Protein AF-A0A671YV37-F1 (afdb_monomer)

Organism: Sparus aurata (NCBI:txid8175)

Sequence (152 aa):
MIKLINKRNLVYLFGSFHFLSFRITPRDAGRETCVYPLPEPQDLFQASQMKFDDFQRDLRKLRKDLNACSAETEKVCKMSSEENLQ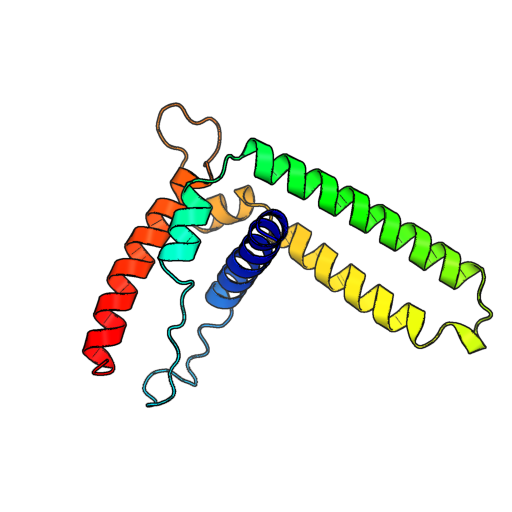PFKNKMDAFLSQVMFLFSVLSFLELSVSFSVKPKAGEKEVSPNTFFSIWHEFSTDFKEQWKKQNKL

pLDDT: mean 73.07, std 17.64, range [23.61, 95.25]

InterPro domains:
  IPR042201 Formin, FH2 domain superfamily [G3DSA:1.20.58.2220] (17-152)

Radius of gyration: 19.34 Å; Cα contacts (8 Å, |Δi|>4): 84; chains: 1; bounding box: 42×41×53 Å

Solvent-accessible surface area (backbone atoms only — not comparable to full-atom values): 8783 Å² total; per-residue (Å²): 114,79,82,58,55,62,62,51,50,48,57,48,49,53,50,46,48,52,41,46,75,76,52,75,58,80,83,52,72,90,49,98,82,55,68,82,83,66,73,56,38,68,61,28,48,57,50,22,71,44,57,57,70,58,54,53,50,49,50,54,48,50,53,52,54,49,54,50,52,50,52,51,50,53,48,53,52,71,75,42,56,81,90,62,34,64,67,59,52,63,54,49,53,53,50,52,52,54,53,51,50,48,60,66,71,60,40,65,65,60,48,34,56,75,70,67,56,70,47,57,96,93,46,94,55,66,43,44,36,68,55,24,46,56,51,18,53,51,36,43,55,50,49,56,52,50,26,67,74,67,76,97

Mean predicted aligned error: 11.2 Å

Secondary structure (DSSP, 8-state):
-HHHHHHHHHHHHHHHHHHHHH---TTSTTSTT----SPPHHHHHHHHT--HHHHHHHHHHHHHHHHHHHHHHHHHHHHS-GGGSTTHHHHHHHHHHHHHHHHHHT-HHHHHHHTTPPPPTT-SS--HHHHHHHHHHHHHHHHHHHHHHHT-

Structure (mmCIF, N/CA/C/O backbone):
data_AF-A0A671YV37-F1
#
_entry.id   AF-A0A671YV37-F1
#
loop_
_atom_site.group_PDB
_atom_site.id
_atom_site.type_symbol
_atom_site.label_atom_id
_atom_site.label_alt_id
_atom_site.label_comp_id
_atom_site.label_asym_id
_atom_site.label_entity_id
_atom_site.label_seq_id
_atom_site.pdbx_PDB_ins_code
_atom_site.Cartn_x
_atom_site.Cartn_y
_atom_site.Cartn_z
_atom_site.occupancy
_atom_site.B_iso_or_equiv
_atom_site.auth_seq_id
_atom_site.auth_comp_id
_atom_site.auth_asym_id
_atom_site.auth_atom_id
_atom_site.pdbx_PDB_model_num
ATOM 1 N N . MET A 1 1 ? -15.896 -9.891 -6.813 1.00 23.92 1 MET A N 1
ATOM 2 C CA . MET A 1 1 ? -14.519 -10.301 -6.450 1.00 23.92 1 MET A CA 1
ATOM 3 C C . MET A 1 1 ? -13.426 -9.457 -7.108 1.00 23.92 1 MET A C 1
ATOM 5 O O . MET A 1 1 ? -12.471 -9.127 -6.425 1.00 23.92 1 MET A O 1
ATOM 9 N N . ILE A 1 2 ? -13.590 -8.985 -8.349 1.00 23.61 2 ILE A N 1
ATOM 10 C CA . ILE A 1 2 ? -12.589 -8.148 -9.053 1.00 23.61 2 ILE A CA 1
ATOM 11 C C . ILE A 1 2 ? -12.339 -6.772 -8.383 1.00 23.61 2 ILE A C 1
ATOM 13 O O . ILE A 1 2 ? -11.234 -6.248 -8.428 1.00 23.61 2 ILE A O 1
ATOM 17 N N . LYS A 1 3 ? -13.312 -6.218 -7.642 1.00 25.27 3 LYS A N 1
ATOM 18 C CA . LYS A 1 3 ? -13.147 -4.950 -6.895 1.00 25.27 3 LYS A CA 1
ATOM 19 C C . LYS A 1 3 ? -12.368 -5.060 -5.570 1.00 25.27 3 LYS A C 1
ATOM 21 O O . LYS A 1 3 ? -12.013 -4.028 -5.010 1.00 25.27 3 LYS A O 1
ATOM 26 N N . LEU A 1 4 ? -12.102 -6.270 -5.061 1.00 26.19 4 LEU A N 1
ATOM 27 C CA . LEU A 1 4 ? -11.331 -6.470 -3.819 1.00 26.19 4 LEU A CA 1
ATOM 28 C C . LEU A 1 4 ? -9.840 -6.745 -4.074 1.00 26.19 4 LEU A C 1
ATOM 30 O O . LEU A 1 4 ? -9.025 -6.554 -3.174 1.00 26.19 4 LEU A O 1
ATOM 34 N N . ILE A 1 5 ? -9.496 -7.150 -5.299 1.00 30.89 5 ILE A N 1
ATOM 35 C CA . ILE A 1 5 ? -8.124 -7.458 -5.727 1.00 30.89 5 ILE A CA 1
ATOM 36 C C . ILE A 1 5 ? -7.282 -6.172 -5.799 1.00 30.89 5 ILE A C 1
ATOM 38 O O . ILE A 1 5 ? -6.127 -6.168 -5.393 1.00 30.89 5 ILE A O 1
ATOM 42 N N . ASN A 1 6 ? -7.893 -5.036 -6.157 1.00 39.06 6 ASN A N 1
ATOM 43 C CA . ASN A 1 6 ? -7.161 -3.781 -6.350 1.00 39.06 6 ASN A CA 1
ATOM 44 C C . ASN A 1 6 ? -6.715 -3.076 -5.053 1.00 39.06 6 ASN A C 1
ATOM 46 O O . ASN A 1 6 ? -5.669 -2.436 -5.014 1.00 39.06 6 ASN A O 1
ATOM 50 N N . LYS A 1 7 ? -7.494 -3.194 -3.969 1.00 38.16 7 LYS A N 1
ATOM 51 C CA . LYS A 1 7 ? -7.212 -2.491 -2.700 1.00 38.16 7 LYS A CA 1
ATOM 52 C C . LYS A 1 7 ? -6.208 -3.213 -1.818 1.00 38.16 7 LYS A C 1
ATOM 54 O O . LYS A 1 7 ? -5.421 -2.562 -1.137 1.00 38.16 7 LYS A O 1
ATOM 59 N N . ARG A 1 8 ? -6.232 -4.551 -1.829 1.00 38.31 8 ARG A N 1
ATOM 60 C CA . ARG A 1 8 ? -5.204 -5.347 -1.155 1.00 38.31 8 ARG A CA 1
ATOM 61 C C . ARG A 1 8 ? -3.885 -5.205 -1.904 1.00 38.31 8 ARG A C 1
ATOM 63 O O . ARG A 1 8 ? -2.917 -4.815 -1.271 1.00 38.31 8 ARG A O 1
ATOM 70 N N . ASN A 1 9 ? -3.858 -5.358 -3.227 1.00 42.34 9 ASN A N 1
ATOM 71 C CA . ASN A 1 9 ? -2.597 -5.302 -3.967 1.00 42.34 9 ASN A CA 1
ATOM 72 C C . ASN A 1 9 ? -1.814 -4.011 -3.756 1.00 42.34 9 ASN A C 1
ATOM 74 O O . ASN A 1 9 ? -0.606 -4.106 -3.648 1.00 42.34 9 ASN A O 1
ATOM 78 N N . LEU A 1 10 ? -2.444 -2.843 -3.591 1.00 45.31 10 LEU A N 1
ATOM 79 C CA . LEU A 1 10 ? -1.687 -1.628 -3.286 1.00 45.31 10 LEU A CA 1
ATOM 80 C C . LEU A 1 10 ? -1.140 -1.583 -1.862 1.00 45.31 10 LEU A C 1
ATOM 82 O O . LEU A 1 10 ? 0.040 -1.332 -1.678 1.00 45.31 10 LEU A O 1
ATOM 86 N N . VAL A 1 11 ? -1.957 -1.844 -0.841 1.00 48.12 11 VAL A N 1
ATOM 87 C CA . VAL A 1 11 ? -1.461 -1.841 0.548 1.00 48.12 11 VAL A CA 1
ATOM 88 C C . VAL A 1 11 ? -0.371 -2.904 0.730 1.00 48.12 11 VAL A C 1
ATOM 90 O O . VAL A 1 11 ? 0.604 -2.661 1.434 1.00 48.12 11 VAL A O 1
ATOM 93 N N . TYR A 1 12 ? -0.491 -4.039 0.033 1.00 49.66 12 TYR A N 1
ATOM 94 C CA . TYR A 1 12 ? 0.549 -5.061 -0.042 1.00 49.66 12 TYR A CA 1
ATOM 95 C C . TYR A 1 12 ? 1.748 -4.618 -0.886 1.00 49.66 12 TYR A C 1
ATOM 97 O O . TYR A 1 12 ? 2.854 -4.801 -0.425 1.00 49.66 12 TYR A O 1
ATOM 105 N N . LEU A 1 13 ? 1.591 -3.999 -2.058 1.00 50.91 13 LEU A N 1
ATOM 106 C CA . LEU A 1 13 ? 2.705 -3.506 -2.885 1.00 50.91 13 LEU A CA 1
ATOM 107 C C . LEU A 1 13 ? 3.497 -2.438 -2.153 1.00 50.91 13 LEU A C 1
ATOM 109 O O . LEU A 1 13 ? 4.711 -2.524 -2.074 1.00 50.91 13 LEU A O 1
ATOM 113 N N . PHE A 1 14 ? 2.817 -1.448 -1.590 1.00 55.34 14 PHE A N 1
ATOM 114 C CA . PHE A 1 14 ? 3.447 -0.364 -0.863 1.00 55.34 14 PHE A CA 1
ATOM 115 C 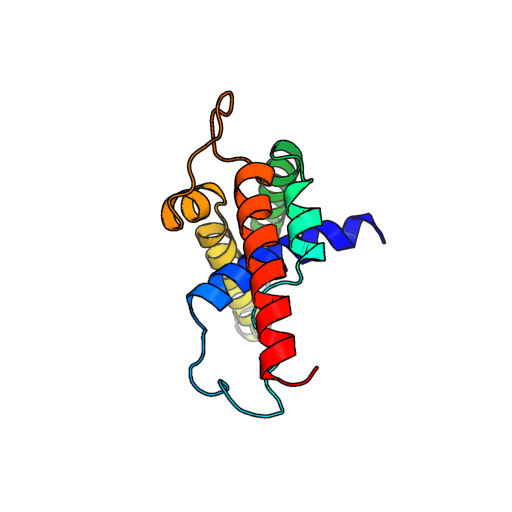C . PHE A 1 14 ? 4.005 -0.821 0.493 1.00 55.34 14 PHE A C 1
ATOM 117 O O . PHE A 1 14 ? 5.105 -0.419 0.871 1.00 55.34 14 PHE A O 1
ATOM 124 N N . GLY A 1 15 ? 3.283 -1.696 1.200 1.00 52.38 15 GLY A N 1
ATOM 125 C CA . GLY A 1 15 ? 3.774 -2.368 2.399 1.00 52.38 15 GLY A CA 1
ATOM 126 C C . GLY A 1 15 ? 5.009 -3.210 2.099 1.00 52.38 15 GLY A C 1
ATOM 127 O O . GLY A 1 15 ? 5.986 -3.096 2.825 1.00 52.38 15 GLY A O 1
ATOM 128 N N . SER A 1 16 ? 5.007 -3.963 0.996 1.00 51.06 16 SER A N 1
ATOM 129 C CA . SER A 1 16 ? 6.137 -4.736 0.472 1.00 51.06 16 SER A CA 1
ATOM 130 C C . SER A 1 16 ? 7.257 -3.852 -0.051 1.00 51.06 16 SER A C 1
ATOM 132 O O . SER A 1 16 ? 8.395 -4.251 0.086 1.00 51.06 16 SER A O 1
ATOM 134 N N . PHE A 1 17 ? 6.998 -2.658 -0.589 1.00 54.16 17 PHE A N 1
ATOM 135 C CA . PHE A 1 17 ? 8.034 -1.706 -1.005 1.00 54.16 17 PHE A CA 1
ATOM 136 C C . PHE A 1 17 ? 8.751 -1.090 0.191 1.00 54.16 17 PHE A C 1
ATOM 138 O O . PHE A 1 17 ? 9.977 -1.014 0.206 1.00 54.16 17 PHE A O 1
ATOM 145 N N . HIS A 1 18 ? 7.999 -0.696 1.219 1.00 51.06 18 HIS A N 1
ATOM 146 C CA . HIS A 1 18 ? 8.569 -0.235 2.480 1.00 51.06 18 HIS A CA 1
ATOM 147 C C . HIS A 1 18 ? 9.286 -1.383 3.212 1.00 51.06 18 HIS A C 1
ATOM 149 O O . HIS A 1 18 ? 10.412 -1.214 3.674 1.00 51.06 18 HIS A O 1
ATOM 155 N N . PHE A 1 19 ? 8.695 -2.585 3.240 1.00 45.28 19 PHE A N 1
ATOM 156 C CA . PHE A 1 19 ? 9.352 -3.791 3.753 1.00 45.28 19 PHE A CA 1
ATOM 157 C C . PHE A 1 19 ? 10.586 -4.173 2.935 1.00 45.28 19 PHE A C 1
ATOM 159 O O . PHE A 1 19 ? 11.565 -4.596 3.524 1.00 45.28 19 PHE A O 1
ATOM 166 N N . LEU A 1 20 ? 10.589 -4.004 1.617 1.00 48.41 20 LEU A N 1
ATOM 167 C CA . LEU A 1 20 ? 11.735 -4.261 0.748 1.00 48.41 20 LEU A CA 1
ATOM 168 C C . LEU A 1 20 ? 12.840 -3.231 0.993 1.00 48.41 20 LEU A C 1
ATOM 170 O O . LEU A 1 20 ? 14.007 -3.597 1.078 1.00 48.41 20 LEU A O 1
ATOM 174 N N . SER A 1 21 ? 12.476 -1.963 1.200 1.00 47.28 21 SER A N 1
ATOM 175 C CA . SER A 1 21 ? 13.413 -0.905 1.585 1.00 47.28 21 SER A CA 1
ATOM 176 C C . SER A 1 21 ? 14.042 -1.135 2.967 1.00 47.28 21 SER A C 1
ATOM 178 O O . SER A 1 21 ? 15.128 -0.619 3.211 1.00 47.28 21 SER A O 1
ATOM 180 N N . PHE A 1 22 ? 13.385 -1.879 3.869 1.00 40.31 22 PHE A N 1
ATOM 181 C CA . PHE A 1 22 ? 13.826 -2.064 5.263 1.00 40.31 22 PHE A CA 1
ATOM 182 C C . PHE A 1 22 ? 14.250 -3.507 5.620 1.00 40.31 22 PHE A C 1
ATOM 184 O O . PHE A 1 22 ? 14.875 -3.735 6.654 1.00 40.31 22 PHE A O 1
ATOM 191 N N . ARG A 1 23 ? 13.924 -4.501 4.786 1.00 39.91 23 ARG A N 1
ATOM 192 C CA . ARG A 1 23 ? 14.194 -5.937 4.979 1.00 39.91 23 ARG A CA 1
ATOM 193 C C . ARG A 1 23 ? 14.684 -6.629 3.703 1.00 39.91 23 ARG A C 1
ATOM 195 O O . ARG A 1 23 ? 14.307 -7.771 3.430 1.00 39.91 23 ARG A O 1
ATOM 202 N N . ILE A 1 24 ? 15.649 -6.045 2.996 1.00 48.16 24 ILE A N 1
ATOM 203 C CA . ILE A 1 24 ? 16.683 -6.920 2.422 1.00 48.16 24 ILE A CA 1
ATOM 204 C C . ILE A 1 24 ? 17.407 -7.525 3.624 1.00 48.16 24 ILE A C 1
ATOM 206 O O . ILE A 1 24 ? 18.391 -6.987 4.117 1.00 48.16 24 ILE A O 1
ATOM 210 N N . THR A 1 25 ? 16.846 -8.594 4.188 1.00 44.25 25 THR A N 1
ATOM 211 C CA . THR A 1 25 ? 17.495 -9.339 5.257 1.00 44.25 25 THR A CA 1
ATOM 212 C C . THR A 1 25 ? 18.667 -10.043 4.580 1.00 44.25 25 THR A C 1
ATOM 214 O O . THR A 1 25 ? 18.422 -10.944 3.777 1.00 44.25 25 THR A O 1
ATOM 217 N N . PRO A 1 26 ? 19.936 -9.712 4.889 1.00 49.75 26 PRO A N 1
ATOM 218 C CA . PRO A 1 26 ? 21.099 -10.363 4.269 1.00 49.75 26 PRO A CA 1
ATOM 219 C C . PRO A 1 26 ? 21.169 -11.870 4.569 1.00 49.75 26 PRO A C 1
ATOM 221 O O . PRO A 1 26 ? 22.044 -12.577 4.087 1.00 49.75 26 PRO A O 1
ATOM 224 N N . ARG A 1 27 ? 20.262 -12.355 5.424 1.00 44.72 27 ARG A N 1
ATOM 225 C CA . ARG A 1 27 ? 20.257 -13.677 6.032 1.00 44.72 27 ARG A CA 1
ATOM 226 C C . ARG A 1 27 ? 19.918 -14.796 5.045 1.00 44.72 27 ARG A C 1
ATOM 228 O O . ARG A 1 27 ? 20.409 -15.902 5.253 1.00 44.72 27 ARG A O 1
ATOM 235 N N . ASP A 1 28 ? 19.145 -14.537 3.990 1.00 49.44 28 ASP A N 1
ATOM 236 C CA . ASP A 1 28 ? 18.682 -15.586 3.060 1.00 49.44 28 ASP A CA 1
ATOM 237 C C . ASP A 1 28 ? 19.255 -15.467 1.638 1.00 49.44 28 ASP A C 1
ATOM 239 O O . ASP A 1 28 ? 18.915 -16.270 0.770 1.00 49.44 28 ASP A O 1
ATOM 243 N N . ALA A 1 29 ? 20.166 -14.518 1.397 1.00 47.91 29 ALA A N 1
ATOM 244 C CA . ALA A 1 29 ? 20.886 -14.423 0.132 1.00 47.91 29 ALA A CA 1
ATOM 245 C C . ALA A 1 29 ? 21.768 -15.674 -0.073 1.00 47.91 29 ALA A C 1
ATOM 247 O O . ALA A 1 29 ? 22.645 -15.957 0.742 1.00 47.91 29 ALA A O 1
ATOM 248 N N . GLY A 1 30 ? 21.525 -16.431 -1.150 1.00 52.06 30 GLY A N 1
ATOM 249 C CA . GLY A 1 30 ? 22.352 -17.581 -1.550 1.00 52.06 30 GLY A CA 1
ATOM 250 C C . GLY A 1 30 ? 21.926 -18.962 -1.028 1.00 52.06 30 GLY A C 1
ATOM 251 O O . GLY A 1 30 ? 22.703 -19.903 -1.158 1.00 52.06 30 GLY A O 1
ATOM 252 N N . ARG A 1 31 ? 20.724 -19.121 -0.450 1.00 55.31 31 ARG A N 1
ATOM 253 C CA . ARG A 1 31 ? 20.164 -20.449 -0.105 1.00 55.31 31 ARG A CA 1
ATOM 254 C C . ARG A 1 31 ? 19.165 -20.929 -1.161 1.00 55.31 31 ARG A C 1
ATOM 256 O O . ARG A 1 31 ? 18.447 -20.119 -1.732 1.00 55.31 31 ARG A O 1
ATOM 263 N N . GLU A 1 32 ? 19.036 -22.244 -1.340 1.00 52.84 32 GLU A N 1
ATOM 264 C CA . GLU A 1 32 ? 18.081 -22.868 -2.283 1.00 52.84 32 GLU A CA 1
ATOM 265 C C . GLU A 1 32 ? 16.602 -22.529 -1.997 1.00 52.84 32 GLU A C 1
ATOM 267 O O . GLU A 1 32 ? 15.747 -22.669 -2.864 1.00 52.84 32 GLU A O 1
ATOM 272 N N . THR A 1 33 ? 16.287 -22.041 -0.794 1.00 53.94 33 THR A N 1
ATOM 273 C CA . THR A 1 33 ? 14.939 -21.614 -0.383 1.00 53.94 33 THR A CA 1
ATOM 274 C C . THR A 1 33 ? 14.655 -20.133 -0.651 1.00 53.94 33 THR A C 1
ATOM 276 O O . THR A 1 33 ? 13.680 -19.597 -0.122 1.00 53.94 33 THR A O 1
ATOM 279 N N . CYS A 1 34 ? 15.527 -19.426 -1.377 1.00 56.59 34 CYS A N 1
ATOM 280 C CA . CYS A 1 34 ? 15.393 -17.985 -1.541 1.00 56.59 34 CYS A CA 1
ATOM 281 C C . CYS A 1 34 ? 14.232 -17.639 -2.489 1.00 56.59 34 CYS A C 1
ATOM 283 O O . CYS A 1 34 ? 14.265 -17.914 -3.690 1.00 56.59 34 CYS A O 1
ATOM 285 N N . VAL A 1 35 ? 13.179 -17.044 -1.927 1.00 67.31 35 VAL A N 1
ATOM 286 C CA . VAL A 1 35 ? 12.007 -16.572 -2.672 1.00 67.31 35 VAL A CA 1
ATOM 287 C C . VAL A 1 35 ? 12.351 -15.252 -3.352 1.00 67.31 35 VAL A C 1
ATOM 289 O O . VAL A 1 35 ? 13.082 -14.435 -2.792 1.00 67.31 35 VAL A O 1
ATOM 292 N N . TYR A 1 36 ? 11.815 -15.042 -4.556 1.00 69.94 36 TYR A N 1
ATOM 293 C CA . TYR A 1 36 ? 11.970 -13.787 -5.283 1.00 69.94 36 TYR A CA 1
ATOM 294 C C . TYR A 1 36 ? 11.604 -12.594 -4.374 1.00 69.94 36 TYR A C 1
ATOM 296 O O . TYR A 1 36 ? 10.479 -12.544 -3.873 1.00 69.94 36 TYR A O 1
ATOM 304 N N . PRO A 1 37 ? 12.543 -11.664 -4.114 1.00 67.56 37 PRO A N 1
ATOM 305 C CA . PRO A 1 37 ? 12.381 -10.689 -3.038 1.00 67.56 37 PRO A CA 1
ATOM 306 C C . PRO A 1 37 ? 11.562 -9.458 -3.440 1.00 67.56 37 PRO A C 1
ATOM 308 O O . PRO A 1 37 ? 11.163 -8.697 -2.562 1.00 67.56 37 PRO A O 1
ATOM 311 N N . LEU A 1 38 ? 11.321 -9.230 -4.735 1.00 72.06 38 LEU A N 1
ATOM 312 C CA . LEU A 1 38 ? 10.586 -8.059 -5.221 1.00 72.06 38 LEU A CA 1
ATOM 313 C C . LEU A 1 38 ? 9.108 -8.390 -5.486 1.00 72.06 38 LEU A C 1
ATOM 315 O O . LEU A 1 38 ? 8.755 -9.557 -5.665 1.00 72.06 38 LEU A O 1
ATOM 319 N N . PRO A 1 39 ? 8.227 -7.376 -5.566 1.00 74.50 39 PRO A N 1
ATOM 320 C CA . PRO A 1 39 ? 6.888 -7.568 -6.102 1.00 74.50 39 PRO A CA 1
ATOM 321 C C . PRO A 1 39 ? 6.927 -8.118 -7.529 1.00 74.50 39 PRO A C 1
ATOM 323 O O . PRO A 1 39 ? 7.799 -7.753 -8.323 1.00 74.50 39 PRO A O 1
ATOM 326 N N . GLU A 1 40 ? 5.950 -8.957 -7.864 1.00 78.31 40 GLU A N 1
ATOM 327 C CA . GLU A 1 40 ? 5.829 -9.530 -9.199 1.00 78.31 40 GLU A CA 1
ATOM 328 C C . GLU A 1 40 ? 5.703 -8.427 -10.264 1.00 78.31 40 GLU A C 1
ATOM 330 O O . GLU A 1 40 ? 4.908 -7.495 -10.089 1.00 78.31 40 GLU A O 1
ATOM 335 N N . PRO A 1 41 ? 6.421 -8.525 -11.402 1.00 83.44 41 PRO A N 1
ATOM 336 C CA . PRO A 1 41 ? 6.325 -7.531 -12.468 1.00 83.44 41 PRO A CA 1
ATOM 337 C C . PRO A 1 41 ? 4.887 -7.263 -12.918 1.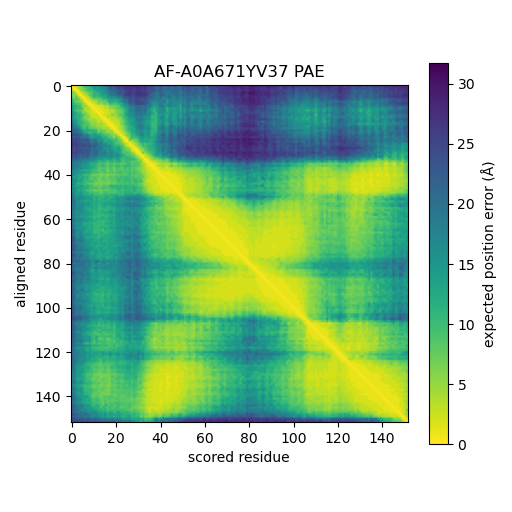00 83.44 41 PRO A C 1
ATOM 339 O O . PRO A 1 41 ? 4.523 -6.124 -13.207 1.00 83.44 41 PRO A O 1
ATOM 342 N N . GLN A 1 42 ? 4.041 -8.295 -12.932 1.00 80.56 42 GLN A N 1
ATOM 343 C CA . GLN A 1 42 ? 2.636 -8.163 -13.308 1.00 80.56 42 GLN A CA 1
ATOM 344 C C . GLN A 1 42 ? 1.850 -7.262 -12.344 1.00 80.56 42 GLN A C 1
ATOM 346 O O . GLN A 1 42 ? 1.029 -6.464 -12.796 1.00 80.56 42 GLN A O 1
ATOM 351 N N . ASP A 1 43 ? 2.118 -7.341 -11.041 1.00 78.00 43 ASP A N 1
ATOM 352 C CA . ASP A 1 43 ? 1.465 -6.491 -10.044 1.00 78.00 43 ASP A CA 1
ATOM 353 C C . ASP A 1 43 ? 1.902 -5.027 -10.207 1.00 78.00 43 ASP A C 1
ATOM 355 O O . ASP A 1 43 ? 1.081 -4.111 -10.124 1.00 78.00 43 ASP A O 1
ATOM 359 N N . LEU A 1 44 ? 3.181 -4.801 -10.525 1.00 78.38 44 LEU A N 1
ATOM 360 C CA . LEU A 1 44 ? 3.728 -3.470 -10.817 1.00 78.38 44 LEU A CA 1
ATOM 361 C C . LEU A 1 44 ? 3.142 -2.879 -12.101 1.00 78.38 44 LEU A C 1
ATOM 363 O O . LEU A 1 44 ? 2.808 -1.696 -12.142 1.00 78.38 44 LEU A O 1
ATOM 367 N N . PHE A 1 45 ? 2.947 -3.707 -13.130 1.00 82.31 45 PHE A N 1
ATOM 368 C CA . PHE A 1 45 ? 2.268 -3.289 -14.353 1.00 82.31 45 PHE A CA 1
ATOM 369 C C . PHE A 1 45 ? 0.830 -2.857 -14.061 1.00 82.31 45 PHE A C 1
ATOM 371 O O . PHE A 1 45 ? 0.399 -1.791 -14.485 1.00 82.31 45 PHE A O 1
ATOM 378 N N . GLN A 1 46 ? 0.082 -3.641 -13.282 1.00 80.94 46 GLN A N 1
ATOM 379 C CA . GLN A 1 46 ? -1.282 -3.271 -12.900 1.00 80.94 46 GLN A CA 1
ATOM 380 C C . GLN A 1 46 ? -1.320 -1.966 -12.095 1.00 80.94 46 GLN A C 1
ATOM 382 O O . GLN A 1 46 ? -2.184 -1.121 -12.338 1.00 80.94 46 GLN A O 1
ATOM 387 N N . ALA A 1 47 ? -0.364 -1.769 -11.184 1.00 76.94 47 ALA A N 1
ATOM 388 C CA . ALA A 1 47 ? -0.225 -0.529 -10.429 1.00 76.94 47 ALA A CA 1
ATOM 389 C C . ALA A 1 47 ? 0.096 0.675 -11.336 1.00 76.94 47 ALA A C 1
ATOM 391 O O . ALA A 1 47 ? -0.423 1.769 -11.107 1.00 76.94 47 ALA A O 1
ATOM 392 N N . SER A 1 48 ? 0.878 0.480 -12.405 1.00 83.19 48 SER A N 1
ATOM 393 C CA . SER A 1 48 ? 1.204 1.539 -13.372 1.00 83.19 48 SER A CA 1
ATOM 394 C C . SER A 1 48 ? 0.015 1.965 -14.239 1.00 83.19 48 SER A C 1
ATOM 396 O O . SER A 1 48 ? -0.001 3.090 -14.739 1.00 83.19 48 SER A O 1
ATOM 398 N N . GLN A 1 49 ? -0.991 1.101 -14.400 1.00 83.56 49 GLN A N 1
ATOM 399 C CA . GLN A 1 49 ? -2.226 1.410 -15.131 1.00 83.56 49 GLN A CA 1
ATOM 400 C C . GLN A 1 49 ? -3.289 2.101 -14.261 1.00 83.56 49 GLN A C 1
ATOM 402 O O . GLN A 1 49 ? -4.377 2.429 -14.742 1.00 83.56 49 GLN A O 1
ATOM 407 N N . MET A 1 50 ? -3.014 2.324 -12.973 1.00 77.12 50 MET A N 1
ATOM 408 C CA . MET A 1 50 ? -3.964 2.989 -12.090 1.00 77.12 50 MET A CA 1
ATOM 409 C C . MET A 1 50 ? -4.085 4.479 -12.372 1.00 77.12 50 MET A C 1
ATOM 411 O O . MET A 1 50 ? -3.100 5.198 -12.536 1.00 77.12 50 MET A O 1
ATOM 415 N N . LYS A 1 51 ? -5.324 4.970 -12.307 1.00 72.56 51 LYS A N 1
ATOM 416 C CA . LYS A 1 51 ? -5.597 6.404 -12.286 1.00 72.56 51 LYS A CA 1
ATOM 417 C C . LYS A 1 51 ? -5.307 6.950 -10.894 1.00 72.56 51 LYS A C 1
ATOM 419 O O . LYS A 1 51 ? -5.877 6.480 -9.908 1.00 72.56 51 LYS A O 1
ATOM 424 N N . PHE A 1 52 ? -4.457 7.971 -10.822 1.00 72.75 52 PHE A N 1
ATOM 425 C CA . PHE A 1 52 ? -4.090 8.610 -9.558 1.00 72.75 52 PHE A CA 1
ATOM 426 C C . PHE A 1 52 ? -5.313 9.126 -8.787 1.00 72.75 52 PHE A C 1
ATOM 428 O O . PHE A 1 52 ? -5.404 8.934 -7.576 1.00 72.75 52 PHE A O 1
ATOM 435 N N . ASP A 1 53 ? -6.303 9.674 -9.493 1.00 75.06 53 ASP A N 1
ATOM 436 C CA . ASP A 1 53 ? -7.546 10.170 -8.891 1.00 75.06 53 ASP A CA 1
ATOM 437 C C . ASP A 1 53 ? -8.337 9.076 -8.167 1.00 75.06 53 ASP A C 1
ATOM 439 O O . ASP A 1 53 ? -8.922 9.317 -7.106 1.00 75.06 53 ASP A O 1
ATOM 443 N N . ASP A 1 54 ? -8.352 7.860 -8.719 1.00 75.00 54 ASP A N 1
ATOM 444 C CA . ASP A 1 54 ? -9.028 6.722 -8.102 1.00 75.00 54 ASP A CA 1
ATOM 445 C C . ASP A 1 54 ? -8.265 6.246 -6.864 1.00 75.00 54 ASP A C 1
ATOM 447 O O . ASP A 1 54 ? -8.886 5.989 -5.831 1.00 75.00 54 ASP A O 1
ATOM 451 N N . PHE A 1 55 ? -6.929 6.253 -6.913 1.00 70.81 55 PHE A N 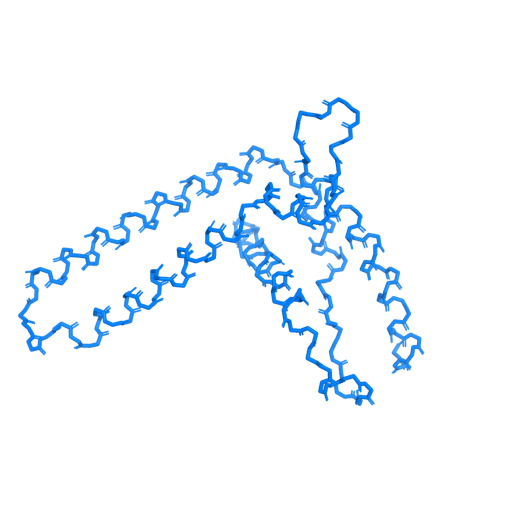1
ATOM 452 C CA . PHE A 1 55 ? -6.095 5.967 -5.747 1.00 70.81 55 PHE A CA 1
ATOM 453 C C . PHE A 1 55 ? -6.302 6.989 -4.620 1.00 70.81 55 PHE A C 1
ATOM 455 O O . PHE A 1 55 ? -6.569 6.616 -3.477 1.00 70.81 55 PHE A O 1
ATOM 462 N N . GLN A 1 56 ? -6.273 8.286 -4.933 1.00 73.19 56 GLN A N 1
ATOM 463 C CA . GLN A 1 56 ? -6.535 9.338 -3.953 1.00 73.19 56 GLN A CA 1
ATOM 464 C C . GLN A 1 56 ? -7.951 9.239 -3.367 1.00 73.19 56 GLN A C 1
ATOM 466 O O . GLN A 1 56 ? -8.154 9.463 -2.171 1.00 73.19 56 GLN A O 1
ATOM 471 N N . ARG A 1 57 ? -8.951 8.895 -4.189 1.00 80.62 57 ARG A N 1
ATOM 472 C CA . ARG A 1 57 ? -10.330 8.671 -3.733 1.00 80.62 57 ARG A CA 1
ATOM 473 C C . ARG A 1 57 ? -10.408 7.502 -2.758 1.00 80.62 57 ARG A C 1
ATOM 475 O O . ARG A 1 57 ? -11.073 7.619 -1.727 1.00 80.62 57 ARG A O 1
ATOM 482 N N . ASP A 1 58 ? -9.720 6.408 -3.060 1.00 75.69 58 ASP A N 1
ATOM 483 C CA . ASP A 1 58 ? -9.670 5.234 -2.200 1.00 75.69 58 ASP A CA 1
ATOM 484 C C . ASP A 1 58 ? -8.922 5.499 -0.890 1.00 75.69 58 ASP A C 1
ATOM 486 O O . ASP A 1 58 ? -9.412 5.080 0.158 1.00 75.69 58 ASP A O 1
ATOM 490 N N . LEU A 1 59 ? -7.826 6.267 -0.911 1.00 73.62 59 LEU A N 1
ATOM 491 C CA . LEU A 1 59 ? -7.141 6.723 0.303 1.00 73.62 59 LEU A CA 1
ATOM 492 C C . LEU A 1 59 ? -8.039 7.610 1.171 1.00 73.62 59 LEU A C 1
ATOM 494 O O . LEU A 1 59 ? -8.121 7.406 2.382 1.00 73.62 59 LEU A O 1
ATOM 498 N N . ARG A 1 60 ? -8.763 8.566 0.569 1.00 80.69 60 ARG A N 1
ATOM 499 C CA . ARG A 1 60 ? -9.734 9.402 1.299 1.00 80.69 60 ARG A CA 1
ATOM 500 C C . ARG A 1 60 ? -10.823 8.553 1.946 1.00 80.69 60 ARG A C 1
ATOM 502 O O . ARG A 1 60 ? -11.181 8.795 3.098 1.00 80.69 60 ARG A O 1
ATOM 509 N N . LYS A 1 61 ? -11.333 7.550 1.223 1.00 83.81 61 LYS A N 1
ATOM 510 C CA . LYS A 1 61 ? -12.327 6.617 1.760 1.00 83.81 61 LYS A CA 1
ATOM 511 C C . LYS A 1 61 ? -11.752 5.799 2.917 1.00 83.81 61 LYS A C 1
ATOM 513 O O . LYS A 1 61 ? -12.367 5.767 3.974 1.00 83.81 61 LYS A O 1
ATOM 518 N N . LEU A 1 62 ? -10.567 5.212 2.748 1.00 80.38 62 LEU A N 1
ATOM 519 C CA . LEU A 1 62 ? -9.913 4.413 3.785 1.00 80.38 62 LEU A CA 1
ATOM 520 C C . LEU A 1 62 ? -9.657 5.234 5.054 1.00 80.38 62 LEU A C 1
ATOM 522 O O . LEU A 1 62 ? -9.927 4.757 6.149 1.00 80.38 62 LEU A O 1
ATOM 526 N N . ARG A 1 63 ? -9.216 6.490 4.917 1.00 82.38 63 ARG A N 1
ATOM 527 C CA . ARG A 1 63 ? -9.042 7.406 6.053 1.00 82.38 63 ARG A CA 1
ATOM 528 C C . ARG A 1 63 ? -10.359 7.686 6.775 1.00 82.38 63 ARG A C 1
ATOM 530 O O . ARG A 1 63 ? -10.391 7.718 8.000 1.00 82.38 63 ARG A O 1
ATOM 537 N N . LYS A 1 64 ? -11.451 7.877 6.029 1.00 87.62 64 LYS A N 1
ATOM 538 C CA . LYS A 1 64 ? -12.785 8.070 6.612 1.00 87.62 64 LYS A CA 1
ATOM 539 C C . LYS A 1 64 ? -13.247 6.821 7.368 1.00 87.62 64 LYS A C 1
ATOM 541 O O . LYS A 1 64 ? -13.718 6.948 8.494 1.00 87.62 64 LYS A O 1
ATOM 546 N N . ASP A 1 65 ? -13.075 5.645 6.770 1.00 85.88 65 ASP A N 1
ATOM 547 C CA . ASP A 1 65 ? -13.437 4.363 7.380 1.00 85.88 65 ASP A CA 1
ATOM 548 C C . ASP A 1 65 ? -12.598 4.103 8.650 1.00 85.88 65 ASP A C 1
ATOM 550 O O . ASP A 1 65 ? -13.131 3.658 9.664 1.00 85.88 65 ASP A O 1
ATOM 554 N N . LEU A 1 66 ? -11.308 4.463 8.641 1.00 86.75 66 LEU A N 1
ATOM 555 C CA . LEU A 1 66 ? -10.414 4.349 9.798 1.00 86.75 66 LEU A CA 1
ATOM 556 C C . LEU A 1 66 ? -10.805 5.297 10.938 1.00 86.75 66 LEU A C 1
ATOM 558 O O . LEU A 1 66 ? -10.840 4.882 12.094 1.00 86.75 66 LEU A O 1
ATOM 562 N N . ASN A 1 67 ? -11.160 6.544 10.620 1.00 89.44 67 ASN A N 1
ATOM 563 C CA . ASN A 1 67 ? -11.660 7.497 11.612 1.00 89.44 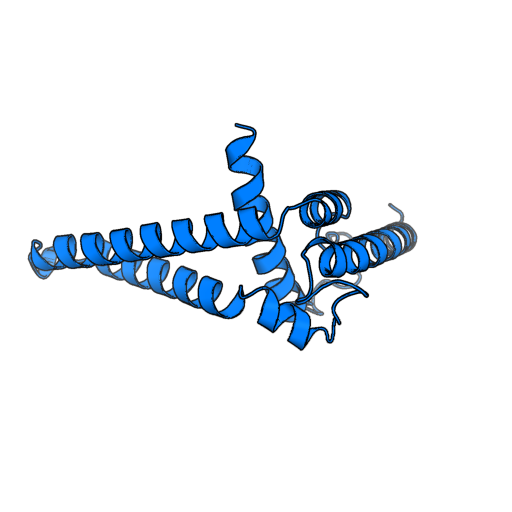67 ASN A CA 1
ATOM 564 C C . ASN A 1 67 ? -12.972 7.012 12.247 1.00 89.44 67 ASN A C 1
ATOM 566 O O . ASN A 1 67 ? -13.143 7.124 13.457 1.00 89.44 67 ASN A O 1
ATOM 570 N N . ALA A 1 68 ? -13.883 6.449 11.445 1.00 92.38 68 ALA A N 1
ATOM 571 C CA . ALA A 1 68 ? -15.123 5.865 11.952 1.00 92.38 68 ALA A CA 1
ATOM 572 C C . ALA A 1 68 ? -14.850 4.648 12.853 1.00 92.38 68 ALA A C 1
ATOM 574 O O . ALA A 1 68 ? -15.438 4.533 13.924 1.00 92.38 68 ALA A O 1
ATOM 575 N N . CYS A 1 69 ? -13.915 3.780 12.457 1.00 90.88 69 CYS A N 1
ATOM 576 C CA . CYS A 1 69 ? -13.478 2.638 13.260 1.00 90.88 69 CYS A CA 1
ATOM 577 C C . CYS A 1 69 ? -12.873 3.076 14.605 1.00 90.88 69 CYS A C 1
ATOM 579 O O . CYS A 1 69 ? -13.193 2.500 15.644 1.00 90.88 69 CYS A O 1
ATOM 581 N N . SER A 1 70 ? -12.049 4.127 14.599 1.00 91.62 70 SER A N 1
ATOM 582 C CA . SER A 1 70 ? -11.481 4.722 15.812 1.00 91.62 70 SER A CA 1
ATOM 583 C C . SER A 1 70 ? -12.570 5.260 16.747 1.00 91.62 70 SER A C 1
ATOM 585 O O . SER A 1 70 ? -12.597 4.915 17.926 1.00 91.62 70 SER A O 1
ATOM 587 N N . ALA A 1 71 ? -13.535 6.015 16.211 1.00 94.62 71 ALA A N 1
ATOM 588 C CA . ALA A 1 71 ? -14.648 6.550 16.995 1.00 94.62 71 ALA A CA 1
ATOM 589 C C . ALA A 1 71 ? -15.534 5.445 17.598 1.00 94.62 71 ALA A C 1
ATOM 591 O O . ALA A 1 71 ? -15.929 5.531 18.761 1.00 94.62 71 ALA A O 1
ATOM 592 N N . GLU A 1 72 ? -15.825 4.383 16.839 1.00 94.44 72 GLU A N 1
ATOM 593 C CA . GLU A 1 72 ? -16.604 3.256 17.363 1.00 94.44 72 GLU A CA 1
ATOM 594 C C . GLU A 1 72 ? -15.809 2.471 18.414 1.00 94.44 72 GLU A C 1
ATOM 596 O O . GLU A 1 72 ? -16.368 2.079 19.434 1.00 94.44 72 GLU A O 1
ATOM 601 N N . THR A 1 73 ? -14.494 2.310 18.226 1.00 92.75 73 THR A N 1
ATOM 602 C CA . THR A 1 73 ? -13.604 1.710 19.235 1.00 92.75 73 THR A CA 1
ATOM 603 C C . THR A 1 73 ? -13.652 2.502 20.537 1.00 92.75 73 THR A C 1
ATOM 605 O O . THR A 1 73 ? -13.842 1.923 21.604 1.00 92.75 73 THR A O 1
ATOM 608 N N . GLU A 1 74 ? -13.537 3.828 20.460 1.00 93.94 74 GLU A N 1
ATOM 609 C CA . GLU A 1 74 ? -13.614 4.704 21.628 1.00 93.94 74 GLU A CA 1
ATOM 610 C C . GLU A 1 74 ? -14.974 4.586 22.330 1.00 93.94 74 GLU A C 1
ATOM 612 O O . GLU A 1 74 ? -15.041 4.513 23.557 1.00 93.94 74 GLU A O 1
ATOM 617 N N . LYS A 1 75 ? -16.064 4.520 21.562 1.00 95.25 75 LYS A N 1
ATOM 618 C CA . LYS A 1 75 ? -17.416 4.353 22.097 1.00 95.25 75 LYS A CA 1
ATOM 619 C C . LYS A 1 75 ? -17.596 3.010 22.803 1.00 95.25 75 LYS A C 1
ATOM 621 O O . LYS A 1 75 ? -18.114 2.996 23.916 1.00 95.25 75 LYS A O 1
ATOM 626 N N . VAL A 1 76 ? -17.146 1.908 22.199 1.00 94.06 76 VAL A N 1
ATOM 627 C CA . VAL A 1 76 ? -17.183 0.577 22.825 1.00 94.06 76 VAL A CA 1
ATOM 628 C C . VAL A 1 76 ? -16.391 0.596 24.130 1.00 94.06 76 VAL A C 1
ATOM 630 O O . VAL A 1 76 ? -16.928 0.201 25.159 1.00 94.06 76 VAL A O 1
ATOM 633 N N . CYS A 1 77 ? -15.179 1.158 24.126 1.00 92.19 77 CYS A N 1
ATOM 634 C CA . CYS A 1 77 ? -14.373 1.300 25.338 1.00 92.19 77 CYS A CA 1
ATOM 635 C C . CYS A 1 77 ? -15.082 2.133 26.422 1.00 92.19 77 CYS A C 1
ATOM 637 O O . CYS A 1 77 ? -15.067 1.750 27.583 1.00 92.19 77 CYS A O 1
ATOM 639 N N . LYS A 1 78 ? -15.749 3.240 26.070 1.00 92.94 78 LYS A N 1
ATOM 640 C CA . LYS A 1 78 ? -16.494 4.074 27.036 1.00 92.94 78 LYS A CA 1
ATOM 641 C C . LYS A 1 78 ? -17.729 3.387 27.622 1.00 92.94 78 LYS A C 1
ATOM 643 O O . LYS A 1 78 ? -18.140 3.726 28.726 1.00 92.94 78 LYS A O 1
ATOM 648 N N . MET A 1 79 ? -18.356 2.488 26.867 1.00 93.12 79 MET A N 1
ATOM 649 C CA . MET A 1 79 ? -19.563 1.769 27.289 1.00 93.12 79 MET A CA 1
ATOM 650 C C . MET A 1 79 ? -19.251 0.490 28.080 1.00 93.12 79 MET A C 1
ATOM 652 O O . MET A 1 79 ? -20.150 -0.074 28.703 1.00 93.12 79 MET A O 1
ATOM 656 N N . SER A 1 80 ? -18.004 0.019 28.049 1.00 90.62 80 SER A N 1
ATOM 657 C CA . SER A 1 80 ? -17.542 -1.148 28.799 1.00 90.62 80 SER A CA 1
ATOM 658 C C . SER A 1 80 ? -17.056 -0.767 30.199 1.00 90.62 80 SER A C 1
ATOM 660 O O . SER A 1 80 ? -16.510 0.312 30.414 1.00 90.62 80 SER A O 1
ATOM 662 N N . SER A 1 81 ? -17.219 -1.677 31.161 1.00 91.31 81 SER A N 1
ATOM 663 C CA . SER A 1 81 ? -16.538 -1.577 32.454 1.00 91.31 81 SER A CA 1
ATOM 664 C C . SER A 1 81 ? -15.050 -1.907 32.310 1.00 91.31 81 SER A C 1
ATOM 666 O O . SER A 1 81 ? -14.671 -2.666 31.418 1.00 91.31 81 SER A O 1
ATOM 668 N N . GLU A 1 82 ? -14.215 -1.384 33.213 1.00 88.56 82 GLU A N 1
ATOM 669 C CA . GLU A 1 82 ? -12.751 -1.551 33.178 1.00 88.56 82 GLU A CA 1
ATOM 670 C C . GLU A 1 82 ? -12.326 -3.029 33.082 1.00 88.56 82 GLU A C 1
ATOM 672 O O . GLU A 1 82 ? -11.471 -3.397 32.278 1.00 88.56 82 GLU A O 1
ATOM 677 N N . GLU A 1 83 ? -13.009 -3.902 33.826 1.00 91.50 83 GLU A N 1
ATOM 678 C CA . GLU A 1 83 ? -12.782 -5.354 33.852 1.00 91.50 83 GLU A CA 1
ATOM 679 C C . GLU A 1 83 ? -13.063 -6.044 32.503 1.00 91.50 83 GLU A C 1
ATOM 681 O O . GLU A 1 83 ? -12.499 -7.099 32.221 1.00 91.50 83 GLU A O 1
ATOM 686 N N . ASN A 1 84 ? -13.898 -5.438 31.649 1.00 91.88 84 ASN A N 1
ATOM 687 C CA . ASN A 1 84 ? -14.329 -5.981 30.357 1.00 91.88 84 ASN A CA 1
ATOM 688 C C . ASN A 1 84 ? -13.695 -5.272 29.147 1.00 91.88 84 ASN A C 1
ATOM 690 O O . ASN A 1 84 ? -13.999 -5.614 28.003 1.00 91.88 84 ASN A O 1
ATOM 694 N N . LEU A 1 85 ? -12.819 -4.285 29.363 1.00 90.44 85 LEU A N 1
ATOM 695 C CA . LEU A 1 85 ? -12.158 -3.557 28.271 1.00 90.44 85 LEU A CA 1
ATOM 696 C C . LEU A 1 85 ? -11.232 -4.449 27.445 1.00 90.44 85 LEU A C 1
ATOM 698 O O . LEU A 1 85 ? -11.058 -4.257 26.236 1.00 90.44 85 LEU A O 1
ATOM 702 N N . GLN A 1 86 ? -10.586 -5.400 28.113 1.00 92.06 86 GLN A N 1
ATOM 703 C CA . GLN A 1 86 ? -9.579 -6.250 27.506 1.00 92.06 86 GLN A CA 1
ATOM 704 C C . GLN A 1 86 ? -10.162 -7.605 27.111 1.00 92.06 86 GLN A C 1
ATOM 706 O O . GLN A 1 86 ? -11.009 -8.145 27.814 1.00 92.06 86 GLN A O 1
ATOM 711 N N . PRO A 1 87 ? -9.713 -8.179 25.979 1.00 92.50 87 PRO A N 1
ATOM 712 C CA . PRO A 1 87 ? -8.576 -7.762 25.145 1.00 92.50 87 PRO A CA 1
ATOM 713 C C . PRO A 1 87 ? -8.933 -6.789 24.005 1.00 92.50 87 PRO A C 1
ATOM 715 O O . PRO A 1 87 ? -8.072 -6.493 23.174 1.00 92.50 87 PRO A O 1
ATOM 718 N N . PHE A 1 88 ? -10.195 -6.358 23.904 1.00 92.94 88 PHE A N 1
ATOM 719 C CA . PHE A 1 88 ? -10.700 -5.576 22.771 1.00 92.94 88 PHE A CA 1
ATOM 720 C C . PHE A 1 88 ? -9.903 -4.286 22.566 1.00 92.94 88 PHE A C 1
ATOM 722 O O . PHE A 1 88 ? -9.366 -4.076 21.476 1.00 92.94 88 PHE A O 1
ATOM 729 N N . LYS A 1 89 ? -9.761 -3.478 23.624 1.00 91.62 89 LYS A N 1
ATOM 730 C CA . LYS A 1 89 ? -9.055 -2.195 23.565 1.00 91.62 89 LYS A CA 1
ATOM 731 C C . LYS A 1 89 ? -7.617 -2.366 23.076 1.00 91.62 89 LYS A C 1
ATOM 733 O O . LYS A 1 89 ? -7.234 -1.724 22.106 1.00 91.62 89 LYS A O 1
ATOM 738 N N . ASN A 1 90 ? -6.844 -3.287 23.657 1.00 94.00 90 ASN A N 1
ATOM 739 C CA . ASN A 1 90 ? -5.452 -3.493 23.240 1.00 94.00 90 ASN A CA 1
ATOM 740 C C . ASN A 1 90 ? -5.334 -3.960 21.784 1.00 94.00 90 ASN A C 1
ATOM 742 O O . ASN A 1 90 ? -4.448 -3.507 21.060 1.00 94.00 90 ASN A O 1
ATOM 746 N N . LYS A 1 91 ? -6.221 -4.857 21.337 1.00 92.88 91 LYS A N 1
ATOM 747 C CA . LYS A 1 91 ? -6.213 -5.332 19.946 1.00 92.88 91 LYS A CA 1
ATOM 748 C C . LYS A 1 91 ? -6.566 -4.215 18.965 1.00 92.88 91 LYS A C 1
ATOM 750 O O . LYS A 1 91 ? -5.915 -4.108 17.927 1.00 92.88 91 LYS A O 1
ATOM 755 N N . MET A 1 92 ? -7.557 -3.388 19.292 1.00 92.75 92 MET A N 1
ATOM 756 C CA . MET A 1 92 ? -7.953 -2.270 18.438 1.00 92.75 92 MET A CA 1
ATOM 757 C C . MET A 1 92 ? -6.928 -1.139 18.444 1.00 92.75 92 MET A C 1
ATOM 759 O O . MET A 1 92 ? -6.595 -0.649 17.370 1.00 92.75 92 MET A O 1
ATOM 763 N N . ASP A 1 93 ? -6.353 -0.785 19.594 1.00 90.44 93 ASP A N 1
ATOM 764 C CA . ASP A 1 93 ? -5.296 0.230 19.689 1.00 90.44 93 ASP A CA 1
ATOM 765 C C . ASP A 1 93 ? -4.067 -0.182 18.857 1.00 90.44 93 ASP A C 1
ATOM 767 O O . ASP A 1 93 ? -3.527 0.625 18.092 1.00 90.44 93 ASP A O 1
ATOM 771 N N . ALA A 1 94 ? -3.655 -1.455 18.933 1.00 88.12 94 ALA A N 1
ATOM 772 C CA . ALA A 1 94 ? -2.558 -1.991 18.125 1.00 88.12 94 ALA A CA 1
ATOM 773 C C . ALA A 1 94 ? -2.877 -1.964 16.621 1.00 88.12 94 ALA A C 1
ATOM 775 O O . ALA A 1 94 ? -2.052 -1.519 15.819 1.00 88.12 94 ALA A O 1
ATOM 776 N N . PHE A 1 95 ? -4.083 -2.392 16.237 1.00 87.75 95 PHE A N 1
ATOM 777 C CA . PHE A 1 95 ? -4.543 -2.350 14.850 1.00 87.75 95 PHE A CA 1
ATOM 778 C C . PHE A 1 95 ? -4.568 -0.915 14.301 1.00 87.75 95 PHE A C 1
ATOM 780 O O . PHE A 1 95 ? -3.978 -0.645 13.255 1.00 87.75 95 PHE A O 1
ATOM 787 N N . LEU A 1 96 ? -5.201 0.019 15.016 1.00 87.25 96 LEU A N 1
ATOM 788 C CA . LEU A 1 96 ? -5.313 1.419 14.606 1.00 87.25 96 LEU A CA 1
ATOM 789 C C . LEU A 1 96 ? -3.933 2.073 14.498 1.00 87.25 96 LEU A C 1
ATOM 791 O O . LEU A 1 96 ? -3.662 2.743 13.505 1.00 87.25 96 LEU A O 1
ATOM 795 N N . SER A 1 97 ? -3.035 1.819 15.453 1.00 83.81 97 SER A N 1
ATOM 796 C CA . SER A 1 97 ? -1.661 2.336 15.418 1.00 83.81 97 SER A CA 1
ATOM 797 C C . SER A 1 97 ? -0.895 1.843 14.190 1.00 83.81 97 SER A C 1
ATOM 799 O O . SER A 1 97 ? -0.255 2.634 13.498 1.00 83.81 97 SER A O 1
ATOM 801 N N . GLN A 1 98 ? -0.997 0.550 13.869 1.00 78.31 98 GLN A N 1
ATOM 802 C CA . GLN A 1 98 ? -0.323 -0.027 12.708 1.00 78.31 98 GLN A CA 1
ATOM 803 C C . GLN A 1 98 ? -0.867 0.541 11.391 1.00 78.31 98 GLN A C 1
ATOM 805 O O . GLN A 1 98 ? -0.092 0.889 10.501 1.00 78.31 98 GLN A O 1
ATOM 810 N N . VAL A 1 99 ? -2.189 0.676 11.261 1.00 77.06 99 VAL A N 1
ATOM 811 C CA . VAL A 1 99 ? -2.81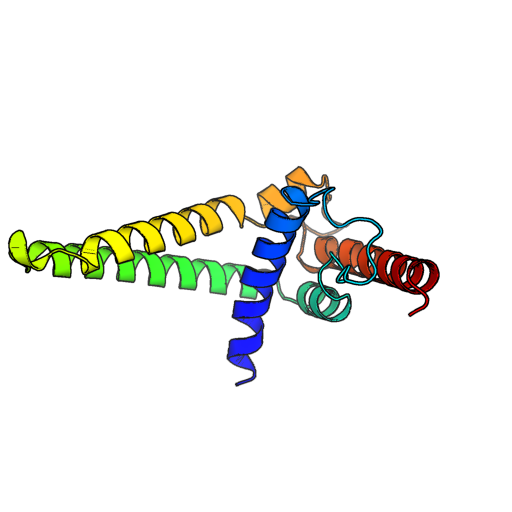1 1.222 10.046 1.00 77.06 99 VAL A CA 1
ATOM 812 C C . VAL A 1 99 ? -2.533 2.719 9.899 1.00 77.06 99 VAL A C 1
ATOM 814 O O . VAL A 1 99 ? -2.286 3.173 8.785 1.00 77.06 99 VAL A O 1
ATOM 817 N N . MET A 1 100 ? -2.517 3.485 10.992 1.00 76.31 100 MET A N 1
ATOM 818 C CA . MET A 1 100 ? -2.156 4.908 10.972 1.00 76.31 100 MET A CA 1
ATOM 819 C C . MET A 1 100 ? -0.689 5.116 10.591 1.00 76.31 100 MET A C 1
ATOM 821 O O . MET A 1 100 ? -0.398 5.977 9.762 1.00 76.31 100 MET A O 1
ATOM 825 N N . PHE A 1 101 ? 0.220 4.297 11.132 1.00 71.25 101 PHE A N 1
ATOM 826 C CA . PHE A 1 101 ? 1.624 4.299 10.726 1.00 71.25 101 PHE A CA 1
ATOM 827 C C . PHE A 1 101 ? 1.753 4.012 9.231 1.00 71.25 101 PHE A C 1
ATOM 829 O O . PHE A 1 101 ? 2.349 4.814 8.517 1.00 71.25 101 PHE A O 1
ATOM 836 N N . LEU A 1 102 ? 1.113 2.940 8.744 1.00 67.81 102 LEU A N 1
ATOM 837 C CA . LEU A 1 102 ? 1.052 2.633 7.317 1.00 67.81 102 LEU A CA 1
ATOM 838 C C . LEU A 1 102 ? 0.536 3.843 6.533 1.00 67.81 102 LEU A C 1
ATOM 840 O O . LEU A 1 102 ? 1.217 4.312 5.640 1.00 67.81 102 LEU A O 1
ATOM 844 N N . PHE A 1 103 ? -0.595 4.438 6.900 1.00 68.81 103 PHE A N 1
ATOM 845 C CA . PHE A 1 103 ? -1.135 5.595 6.181 1.00 68.81 103 PHE A CA 1
ATOM 846 C C . PHE A 1 103 ? -0.173 6.797 6.138 1.00 68.81 10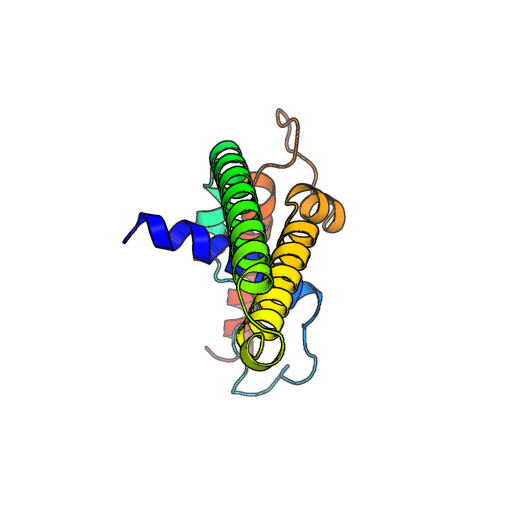3 PHE A C 1
ATOM 848 O O . PHE A 1 103 ? -0.163 7.516 5.141 1.00 68.81 103 PHE A O 1
ATOM 855 N N . SER A 1 104 ? 0.643 6.997 7.181 1.00 64.44 104 SER A N 1
ATOM 856 C CA . SER A 1 104 ? 1.677 8.039 7.201 1.00 64.44 104 SER A CA 1
ATOM 857 C C . SER A 1 104 ? 2.850 7.739 6.264 1.00 64.44 104 SER A C 1
ATOM 859 O O . SER A 1 104 ? 3.265 8.629 5.540 1.00 64.44 104 SER A O 1
ATOM 861 N N . VAL A 1 105 ? 3.330 6.490 6.194 1.00 57.03 105 VAL A N 1
ATOM 862 C CA . VAL A 1 105 ? 4.428 6.100 5.283 1.00 57.03 105 VAL A CA 1
ATOM 863 C C . VAL A 1 105 ? 3.967 5.838 3.843 1.00 57.03 105 VAL A C 1
ATOM 865 O O . VAL A 1 105 ? 4.776 5.807 2.921 1.00 57.03 105 VAL A O 1
ATOM 868 N N . LEU A 1 106 ? 2.666 5.626 3.637 1.00 63.16 106 LEU A N 1
ATOM 869 C CA . LEU A 1 106 ? 2.042 5.305 2.350 1.00 63.16 106 LEU A CA 1
ATOM 870 C C . LEU A 1 106 ? 1.722 6.537 1.497 1.00 63.16 106 LEU A C 1
ATOM 872 O O . LEU A 1 106 ? 1.049 6.400 0.469 1.00 63.16 106 LEU A O 1
ATOM 876 N N . SER A 1 107 ? 2.158 7.739 1.880 1.00 68.38 107 SER A N 1
ATOM 877 C CA . SER A 1 107 ? 1.972 8.878 0.993 1.00 68.38 107 SER A CA 1
ATOM 878 C C . SER A 1 107 ? 2.832 8.655 -0.263 1.00 68.38 107 SER A C 1
ATOM 880 O O . SER A 1 107 ? 4.062 8.646 -0.251 1.00 68.38 107 SER A O 1
ATOM 882 N N . PHE A 1 108 ? 2.158 8.376 -1.381 1.00 69.25 108 PHE A N 1
ATOM 883 C CA . PHE A 1 108 ? 2.810 8.075 -2.657 1.00 69.25 108 PHE A CA 1
ATOM 884 C C . PHE A 1 108 ? 3.782 9.187 -3.084 1.00 69.25 108 PHE A C 1
ATOM 886 O O . PHE A 1 108 ? 4.817 8.913 -3.686 1.00 69.25 108 PHE A O 1
ATOM 893 N N . LEU A 1 109 ? 3.480 10.429 -2.700 1.00 69.88 109 LEU A N 1
ATOM 894 C CA . LEU A 1 109 ? 4.341 11.581 -2.931 1.00 69.88 109 LEU A CA 1
ATOM 895 C C . LEU A 1 109 ? 5.644 11.499 -2.125 1.00 69.88 109 LEU A C 1
ATOM 897 O O . LEU A 1 109 ? 6.706 11.637 -2.727 1.00 69.88 109 LEU A O 1
ATOM 901 N N . GLU A 1 110 ? 5.613 11.201 -0.821 1.00 70.12 110 GLU A N 1
ATOM 902 C CA . GLU A 1 110 ? 6.847 11.041 -0.030 1.00 70.12 110 GLU A CA 1
ATOM 903 C C . GLU A 1 110 ? 7.700 9.876 -0.529 1.00 70.12 110 GLU A C 1
ATOM 905 O O . GLU A 1 110 ? 8.926 9.978 -0.547 1.00 70.12 110 GLU A O 1
ATOM 910 N N . LEU A 1 111 ? 7.081 8.795 -1.006 1.00 69.00 111 LEU A N 1
ATOM 911 C CA . LEU A 1 111 ? 7.810 7.687 -1.624 1.00 69.00 111 LEU A CA 1
ATOM 912 C C . LEU A 1 111 ? 8.462 8.109 -2.940 1.00 69.00 111 LEU A C 1
ATOM 914 O O . LEU A 1 111 ? 9.644 7.842 -3.149 1.00 69.00 111 LEU A O 1
ATOM 918 N N . SER A 1 112 ? 7.733 8.817 -3.804 1.00 69.88 112 SER A N 1
ATOM 919 C CA . SER A 1 112 ? 8.300 9.332 -5.054 1.00 69.88 112 SER A CA 1
ATOM 920 C C . SER A 1 112 ? 9.491 10.267 -4.806 1.00 69.88 112 SER A C 1
ATOM 922 O O . SER A 1 112 ? 10.505 10.155 -5.493 1.00 69.88 112 SER A O 1
ATOM 924 N N . VAL A 1 113 ? 9.420 11.099 -3.760 1.00 72.75 113 VAL A N 1
ATOM 925 C CA . VAL A 1 113 ? 10.515 11.974 -3.317 1.00 72.75 113 VAL A CA 1
ATOM 926 C C . VAL A 1 113 ? 11.684 11.157 -2.766 1.00 72.75 113 VAL A C 1
ATOM 928 O O . VAL A 1 113 ? 12.825 11.398 -3.149 1.00 72.75 113 VAL A O 1
ATOM 931 N N . SER A 1 114 ? 11.413 10.159 -1.921 1.00 67.12 114 SER A N 1
ATOM 932 C CA . SER A 1 114 ? 12.441 9.298 -1.314 1.00 67.12 114 SER A CA 1
ATOM 933 C C . SER A 1 114 ? 13.251 8.533 -2.366 1.00 67.12 114 SER A C 1
ATOM 935 O O . SER A 1 114 ? 14.464 8.394 -2.235 1.00 67.12 114 SER A O 1
ATOM 937 N N . PHE A 1 115 ? 12.599 8.092 -3.446 1.00 69.81 115 PHE A N 1
ATOM 938 C CA . PHE A 1 115 ? 13.247 7.443 -4.592 1.00 69.81 115 PHE A CA 1
ATOM 939 C C . PHE A 1 115 ? 13.715 8.429 -5.675 1.00 69.81 115 PHE A C 1
ATOM 941 O O . PHE A 1 115 ? 14.145 8.005 -6.745 1.00 69.81 115 PHE A O 1
ATOM 948 N N . SER A 1 116 ? 13.650 9.740 -5.413 1.00 78.62 116 SER A N 1
ATOM 949 C CA . SER A 1 116 ? 14.065 10.805 -6.340 1.00 78.62 116 SER A CA 1
ATOM 950 C C . SER A 1 116 ? 13.403 10.734 -7.726 1.00 78.62 116 SER A C 1
ATOM 952 O O . SER A 1 116 ? 13.967 11.195 -8.722 1.00 78.62 116 SER A O 1
ATOM 954 N N . VAL A 1 117 ? 12.192 10.174 -7.803 1.00 80.19 117 VAL A N 1
ATOM 955 C CA . VAL A 1 117 ? 11.413 10.087 -9.040 1.00 80.19 117 VAL A CA 1
ATOM 956 C C . VAL A 1 117 ? 10.824 11.459 -9.342 1.00 80.19 117 VAL A C 1
ATOM 958 O O . VAL A 1 117 ? 10.180 12.077 -8.496 1.00 80.19 117 VAL A O 1
ATOM 961 N N . LYS A 1 118 ? 11.042 11.944 -10.565 1.00 83.62 118 LYS A N 1
ATOM 962 C CA . LYS A 1 118 ? 10.523 13.234 -11.029 1.00 83.62 118 LYS A CA 1
ATOM 963 C C . LYS A 1 118 ? 9.279 13.034 -11.899 1.00 83.62 118 LYS A C 1
ATOM 965 O O . LYS A 1 118 ? 9.213 12.037 -12.620 1.00 83.62 118 LYS A O 1
ATOM 970 N N . PRO A 1 119 ? 8.311 13.966 -11.860 1.00 85.25 119 PRO A N 1
ATOM 971 C CA . PRO A 1 119 ? 7.177 13.943 -12.779 1.00 85.25 119 PRO A CA 1
ATOM 972 C C . PRO A 1 119 ? 7.654 14.026 -14.236 1.00 85.25 119 PRO A C 1
ATOM 974 O O . PRO A 1 119 ? 8.655 14.687 -14.533 1.00 85.25 119 PRO A O 1
ATOM 977 N N . LYS A 1 120 ? 6.940 13.361 -15.150 1.00 87.12 120 LYS A N 1
ATOM 978 C CA . LYS A 1 120 ? 7.188 13.474 -16.596 1.00 87.12 120 LYS A CA 1
ATOM 979 C C . LYS A 1 120 ? 6.680 14.817 -17.135 1.00 87.12 120 LYS A C 1
ATOM 981 O O . LYS A 1 120 ? 5.889 15.508 -16.497 1.00 87.12 120 LYS A O 1
ATOM 986 N N . ALA A 1 121 ? 7.128 15.199 -18.333 1.00 85.44 121 ALA A N 1
ATOM 987 C CA . ALA A 1 121 ? 6.678 16.429 -18.986 1.00 85.44 121 ALA A CA 1
ATOM 988 C C . ALA A 1 121 ? 5.145 16.442 -19.142 1.00 85.44 121 ALA A C 1
ATOM 990 O O . ALA A 1 121 ? 4.567 15.509 -19.695 1.00 85.44 121 ALA A O 1
ATOM 991 N N . GLY A 1 122 ? 4.500 17.501 -18.646 1.00 81.75 122 GLY A N 1
ATOM 992 C CA . GLY A 1 122 ? 3.038 17.622 -18.609 1.00 81.75 122 GLY A CA 1
ATOM 993 C C . GLY A 1 122 ? 2.379 17.087 -17.332 1.00 81.75 122 GLY A C 1
ATOM 994 O O . GLY A 1 122 ? 1.187 17.315 -17.138 1.00 81.75 122 GLY A O 1
ATOM 995 N N . GLU A 1 123 ? 3.126 16.441 -16.432 1.00 83.69 123 GLU A N 1
ATOM 996 C CA . GLU A 1 123 ? 2.636 16.036 -15.112 1.00 83.69 123 GLU A CA 1
ATOM 997 C C . GLU A 1 123 ? 2.930 17.119 -14.059 1.00 83.69 123 GLU A C 1
ATOM 999 O O . GLU A 1 123 ? 4.030 17.667 -13.992 1.00 83.69 123 GLU A O 1
ATOM 1004 N N . LYS A 1 124 ? 1.944 17.420 -13.203 1.00 81.44 124 LYS A N 1
ATOM 1005 C CA . LYS A 1 124 ? 2.114 18.344 -12.065 1.00 81.44 124 LYS A CA 1
ATOM 1006 C C . LYS A 1 124 ? 2.806 17.672 -10.872 1.00 81.44 124 LYS A C 1
ATOM 1008 O O . LYS A 1 124 ? 3.578 18.308 -10.163 1.00 81.44 124 LYS A O 1
ATOM 1013 N N . GLU A 1 125 ? 2.511 16.395 -10.660 1.00 81.38 125 GLU A N 1
ATOM 1014 C CA . GLU A 1 125 ? 3.048 15.529 -9.608 1.00 81.38 125 GLU A CA 1
ATOM 1015 C C . GLU A 1 125 ? 3.377 14.172 -10.233 1.00 81.38 125 GLU A C 1
ATOM 1017 O O . GLU A 1 125 ? 2.827 13.833 -11.284 1.00 81.38 125 GLU A O 1
ATOM 1022 N N . VAL A 1 126 ? 4.271 13.397 -9.611 1.00 81.69 126 VAL A N 1
ATOM 1023 C CA . VAL A 1 126 ? 4.577 12.037 -10.081 1.00 81.69 126 VAL A CA 1
ATOM 1024 C C . VAL A 1 126 ? 3.270 11.255 -10.156 1.00 81.69 126 VAL A C 1
ATOM 1026 O O . VAL A 1 126 ? 2.476 11.298 -9.221 1.00 81.69 126 VAL A O 1
ATOM 1029 N N . SER A 1 127 ? 3.025 10.559 -11.264 1.00 81.75 127 SER A N 1
ATOM 1030 C CA . SER A 1 127 ? 1.876 9.664 -11.394 1.00 81.75 127 SER A CA 1
ATOM 1031 C C . SER A 1 127 ? 2.244 8.228 -11.002 1.00 81.75 127 SER A C 1
ATOM 1033 O O . SER A 1 127 ? 3.415 7.839 -11.104 1.00 81.75 127 SER A O 1
ATOM 1035 N N . PRO A 1 128 ? 1.264 7.387 -10.609 1.00 79.31 128 PRO A N 1
ATOM 1036 C CA . PRO A 1 128 ? 1.481 5.953 -10.427 1.00 79.31 128 PRO A CA 1
ATOM 1037 C C . PRO A 1 128 ? 2.135 5.313 -11.648 1.00 79.31 128 PRO A C 1
ATOM 1039 O O . PRO A 1 128 ? 3.031 4.491 -11.495 1.00 79.31 128 PRO A O 1
ATOM 1042 N N . ASN A 1 129 ? 1.760 5.737 -12.859 1.00 84.44 129 ASN A N 1
ATOM 1043 C CA . ASN A 1 129 ? 2.401 5.258 -14.074 1.00 84.44 129 ASN A CA 1
ATOM 1044 C C . ASN A 1 129 ? 3.898 5.590 -14.101 1.00 84.44 129 ASN A C 1
ATOM 1046 O O . ASN A 1 129 ? 4.710 4.688 -14.306 1.00 84.44 129 ASN A O 1
ATOM 1050 N N . THR A 1 130 ? 4.261 6.852 -13.858 1.00 86.25 130 THR A N 1
ATOM 1051 C CA . THR A 1 130 ? 5.657 7.305 -13.850 1.00 86.25 130 THR A CA 1
ATOM 1052 C C . T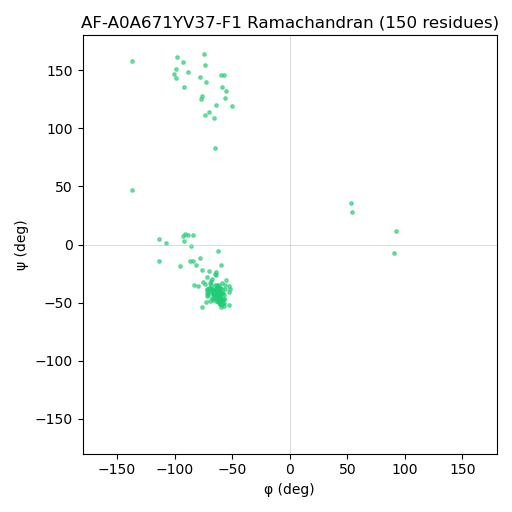HR A 1 130 ? 6.496 6.536 -12.832 1.00 86.25 130 THR A C 1
ATOM 1054 O O . THR A 1 130 ? 7.602 6.118 -13.160 1.00 86.25 130 THR A O 1
ATOM 1057 N N . PHE A 1 131 ? 5.969 6.276 -11.635 1.00 83.44 131 PHE A N 1
ATOM 1058 C CA . PHE A 1 131 ? 6.693 5.531 -10.602 1.00 83.44 131 PHE A CA 1
ATOM 1059 C C . PHE A 1 131 ? 6.742 4.018 -10.875 1.00 83.44 131 PHE A C 1
ATOM 1061 O O . PHE A 1 131 ? 7.814 3.416 -10.899 1.00 83.44 131 PHE A O 1
ATOM 1068 N N . PHE A 1 132 ? 5.587 3.381 -11.088 1.00 83.06 132 PHE A N 1
ATOM 1069 C CA . PHE A 1 132 ? 5.496 1.922 -11.170 1.00 83.06 132 PHE A CA 1
ATOM 1070 C C . PHE A 1 132 ? 5.997 1.349 -12.492 1.00 83.06 132 PHE A C 1
ATOM 1072 O O . PHE A 1 132 ? 6.385 0.188 -12.506 1.00 83.06 132 PHE A O 1
ATOM 1079 N N . SER A 1 133 ? 6.045 2.125 -13.580 1.00 86.31 133 SER A N 1
ATOM 1080 C CA . SER A 1 133 ? 6.647 1.639 -14.833 1.00 86.31 133 SER A CA 1
ATOM 1081 C C . SER A 1 133 ? 8.160 1.446 -14.688 1.00 86.31 133 SER A C 1
ATOM 1083 O O . SER A 1 133 ? 8.673 0.416 -15.106 1.00 86.31 133 SER A O 1
ATOM 1085 N N . ILE A 1 134 ? 8.851 2.362 -13.996 1.00 84.69 134 ILE A N 1
ATOM 1086 C CA . ILE A 1 134 ? 10.290 2.232 -13.693 1.00 84.69 134 ILE A CA 1
ATOM 1087 C C . ILE A 1 134 ? 10.537 0.972 -12.858 1.00 84.69 134 ILE A C 1
ATOM 1089 O O . ILE A 1 134 ? 11.420 0.169 -13.149 1.00 84.69 134 ILE A O 1
ATOM 1093 N N . TRP A 1 135 ? 9.720 0.771 -11.824 1.00 81.62 135 TRP A N 1
ATOM 1094 C CA . TRP A 1 135 ? 9.825 -0.409 -10.973 1.00 81.62 135 TRP A CA 1
ATOM 1095 C C . TRP A 1 135 ? 9.443 -1.704 -11.682 1.00 81.62 135 TRP A C 1
ATOM 1097 O O . TRP A 1 135 ? 10.035 -2.739 -11.390 1.00 81.62 135 TRP A O 1
ATOM 1107 N N . HIS A 1 136 ? 8.473 -1.667 -12.594 1.00 84.75 136 HIS A N 1
ATOM 1108 C CA . HIS A 1 136 ? 8.096 -2.809 -13.419 1.00 84.75 136 HIS A CA 1
ATOM 1109 C C . HIS A 1 136 ? 9.262 -3.261 -14.300 1.00 84.75 136 HIS A C 1
ATOM 1111 O O . HIS A 1 136 ? 9.578 -4.450 -14.312 1.00 84.75 136 HIS A O 1
ATOM 1117 N N . GLU A 1 137 ? 9.913 -2.325 -14.994 1.00 86.44 137 GLU A N 1
ATOM 1118 C CA . GLU A 1 137 ? 11.097 -2.601 -15.814 1.00 86.44 137 GLU A CA 1
ATOM 1119 C C . GLU A 1 137 ? 12.220 -3.188 -14.948 1.00 86.44 137 GLU A C 1
ATOM 1121 O O . GLU A 1 137 ? 12.677 -4.302 -15.200 1.00 86.44 137 GLU A O 1
ATOM 1126 N N . PHE A 1 138 ? 12.556 -2.524 -13.835 1.00 83.69 138 PHE A N 1
ATOM 1127 C CA . PHE A 1 138 ? 13.574 -3.007 -12.897 1.00 83.69 138 PHE A CA 1
ATOM 1128 C C . PHE A 1 138 ? 13.270 -4.408 -12.343 1.00 83.69 138 PHE A C 1
ATOM 1130 O O . PHE A 1 138 ? 14.145 -5.271 -12.304 1.00 83.69 138 PHE A O 1
ATOM 1137 N N . SER A 1 139 ? 12.032 -4.647 -11.902 1.00 81.31 139 SER A N 1
ATOM 1138 C CA . SER A 1 139 ? 11.595 -5.935 -11.353 1.00 81.31 139 SER A CA 1
ATOM 1139 C C . SER A 1 139 ? 11.666 -7.039 -12.409 1.00 81.31 139 SER A C 1
ATOM 1141 O O . SER A 1 139 ? 12.136 -8.140 -12.111 1.00 81.31 139 SER A O 1
ATOM 1143 N N . THR A 1 140 ? 11.279 -6.738 -13.652 1.00 85.88 140 THR A N 1
ATOM 1144 C CA . THR A 1 140 ? 11.374 -7.669 -14.785 1.00 85.88 140 THR A CA 1
ATOM 1145 C C . THR A 1 140 ? 12.821 -8.089 -15.017 1.00 85.88 140 THR A C 1
ATOM 1147 O O . THR A 1 140 ? 13.124 -9.283 -14.936 1.00 85.88 140 THR A O 1
ATOM 1150 N N . ASP A 1 141 ? 13.726 -7.122 -15.176 1.00 86.69 141 ASP A N 1
ATOM 1151 C CA . ASP A 1 141 ? 15.150 -7.379 -15.405 1.00 86.69 141 ASP A CA 1
ATOM 1152 C C . ASP A 1 141 ? 15.783 -8.143 -14.234 1.00 86.69 141 ASP A C 1
ATOM 1154 O O . ASP A 1 141 ? 16.489 -9.142 -14.417 1.00 86.69 141 ASP A O 1
ATOM 1158 N N . PHE A 1 142 ? 15.491 -7.716 -13.002 1.00 81.25 142 PHE A N 1
ATOM 1159 C CA . PHE A 1 142 ? 15.987 -8.373 -11.798 1.00 81.25 142 PHE A CA 1
ATOM 1160 C C . PHE A 1 142 ? 15.476 -9.814 -11.695 1.00 81.25 142 PHE A C 1
ATOM 1162 O O . PHE A 1 142 ? 16.227 -10.710 -11.312 1.00 81.25 142 PHE A O 1
ATOM 1169 N N . LYS A 1 143 ? 14.220 -10.079 -12.075 1.00 82.12 143 LYS A N 1
ATOM 1170 C CA . LYS A 1 143 ? 13.641 -11.429 -12.061 1.00 82.12 143 LYS A CA 1
ATOM 1171 C C . LYS A 1 143 ? 14.306 -12.355 -13.067 1.00 82.12 143 LYS A C 1
ATOM 1173 O O . LYS A 1 143 ? 14.525 -13.525 -12.754 1.00 82.12 143 LYS A O 1
ATOM 1178 N N . GLU A 1 144 ? 14.654 -11.858 -14.247 1.00 86.62 144 GLU A N 1
ATOM 1179 C CA . GLU A 1 144 ? 15.415 -12.641 -15.221 1.00 86.62 144 GLU A CA 1
ATOM 1180 C C . GLU A 1 144 ? 16.809 -13.004 -14.701 1.00 86.62 144 GLU A C 1
ATOM 1182 O O . GLU A 1 144 ? 17.238 -14.153 -14.831 1.00 86.62 144 GLU A O 1
ATOM 1187 N N . GLN A 1 145 ? 17.508 -12.053 -14.074 1.00 81.31 145 GLN A N 1
ATOM 1188 C CA . GLN A 1 145 ? 18.813 -12.313 -13.459 1.00 81.31 145 GLN A CA 1
ATOM 1189 C C . GLN A 1 145 ? 18.703 -13.287 -12.280 1.00 81.31 145 GLN A C 1
ATOM 1191 O O . GLN A 1 145 ? 19.499 -14.222 -12.175 1.00 81.31 145 GLN A O 1
ATOM 1196 N N . TRP A 1 146 ? 17.681 -13.117 -11.440 1.00 78.88 146 TRP A N 1
ATOM 1197 C CA . TRP A 1 146 ? 17.390 -13.991 -10.307 1.00 78.88 146 TRP A CA 1
ATOM 1198 C C . TRP A 1 146 ? 17.201 -15.447 -10.737 1.00 78.88 146 TRP A C 1
ATOM 1200 O O . TRP A 1 146 ? 17.796 -16.347 -10.146 1.00 78.88 146 TRP A O 1
ATOM 1210 N N . LYS A 1 147 ? 16.412 -15.684 -11.792 1.00 81.62 147 LYS A N 1
ATOM 1211 C CA . LYS A 1 147 ? 16.179 -17.020 -12.362 1.00 81.62 147 LYS A CA 1
ATOM 1212 C C . LYS A 1 147 ? 17.470 -17.664 -12.869 1.00 81.62 147 LYS A C 1
ATOM 1214 O O . LYS A 1 147 ? 17.795 -18.780 -12.469 1.00 81.62 147 LYS A O 1
ATOM 1219 N N . LYS A 1 148 ? 18.266 -16.914 -13.645 1.00 81.81 148 LYS A N 1
ATOM 1220 C CA . LYS A 1 148 ? 19.572 -17.366 -14.164 1.00 81.81 148 LYS A CA 1
ATOM 1221 C C . LYS A 1 148 ? 20.527 -17.791 -13.044 1.00 81.81 148 LYS A C 1
ATOM 1223 O O . LYS A 1 148 ? 21.190 -18.816 -13.170 1.00 81.81 148 LYS A O 1
ATOM 1228 N N . GLN A 1 149 ? 20.594 -17.025 -11.953 1.00 76.00 149 GLN A N 1
ATOM 1229 C CA . GLN A 1 149 ? 21.477 -17.324 -10.818 1.00 76.00 149 GLN A CA 1
ATOM 1230 C C . GLN A 1 149 ? 20.980 -18.496 -9.961 1.00 76.00 149 GLN A C 1
ATOM 1232 O O . GLN A 1 149 ? 21.793 -19.275 -9.471 1.00 76.00 149 GLN A O 1
ATOM 1237 N N . ASN A 1 150 ? 19.662 -18.656 -9.817 1.00 69.56 150 ASN A N 1
ATOM 1238 C CA . ASN A 1 150 ? 19.057 -19.725 -9.015 1.00 69.56 150 ASN A CA 1
ATOM 1239 C C . ASN A 1 150 ? 18.719 -20.995 -9.822 1.00 69.56 150 ASN A C 1
ATOM 1241 O O . ASN A 1 150 ? 18.111 -21.909 -9.273 1.00 69.56 150 ASN A O 1
ATOM 1245 N N . LYS A 1 151 ? 19.126 -21.079 -11.101 1.00 62.34 151 LYS A N 1
ATOM 1246 C CA . LYS A 1 151 ? 18.827 -22.200 -12.019 1.00 62.34 151 LYS A CA 1
ATOM 1247 C C . LYS A 1 151 ? 17.323 -22.528 -12.123 1.00 62.34 151 LYS A C 1
ATOM 1249 O O . LYS A 1 151 ? 16.958 -23.698 -12.241 1.00 62.34 151 LYS A O 1
ATOM 1254 N N . LEU A 1 152 ? 16.475 -21.499 -12.069 1.00 53.88 152 LEU A N 1
ATOM 1255 C CA . LEU A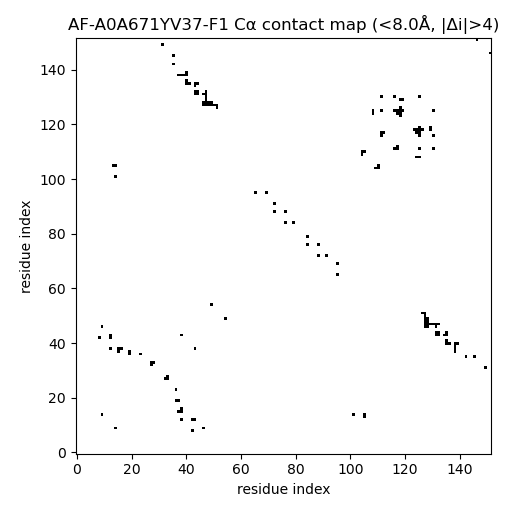 1 152 ? 15.025 -21.570 -12.308 1.00 53.88 152 LEU A CA 1
ATOM 1256 C C . LEU A 1 152 ? 14.668 -21.137 -13.731 1.00 53.88 152 LEU A C 1
ATOM 1258 O O . LEU A 1 152 ? 15.368 -20.252 -14.274 1.00 53.88 152 LEU A O 1
#

Foldseek 3Di:
DVVVVVPVLLLCQLVLVVCLVVPPPVVCPPDLPDDLSHPDLVSLVVLLPDDVVVVVVVLVVVVVVLVVLVVVLVVVCVVDDPVPNPPSNVVSVVVSVVVVVSSVSSPVQVVCVVVVQDDDPPDPGNTSNSPSVVVSVVSVVVVVVVCVVSVD